Protein AF-A0A7J9EVP4-F1 (afdb_monomer)

Sequence (108 aa):
MAILLLVMFTLSSAFDMSVVSYNKSHPNRSMSSWRTFDEVMAMYEDWLFADLTNEEYRFTFLGVKKPNKKVSKRSDRYVQLLGEAALPDSVDWRTKGAVAPVKDQGSC

pLDDT: mean 77.05, std 12.42, range [50.91, 96.19]

Radius of gyration: 27.57 Å; Cα contacts (8 Å, |Δi|>4): 17; chains: 1; bounding box: 90×31×36 Å

Organism: NCBI:txid34281

Mean predicted aligned error: 15.95 Å

Foldseek 3Di:
DVVVVVVVVVVVVPPPPPPVNVCVVCVDPPVPDPDDPVVVVVVVVCVVCVPPDPVRCCQQPVPDDDPPDDPPPDDCPPVPPPDPDDDDPDDDCVVVVNDDDDDDPGRD

Structure (mmCIF, N/CA/C/O backbone):
data_AF-A0A7J9EVP4-F1
#
_entry.id   AF-A0A7J9EVP4-F1
#
loop_
_atom_site.group_PDB
_atom_site.id
_atom_site.type_symbol
_atom_site.label_atom_id
_atom_site.label_alt_id
_atom_site.label_comp_id
_atom_site.label_asym_id
_atom_site.label_entity_id
_atom_site.label_seq_id
_atom_site.pdbx_PDB_ins_code
_atom_s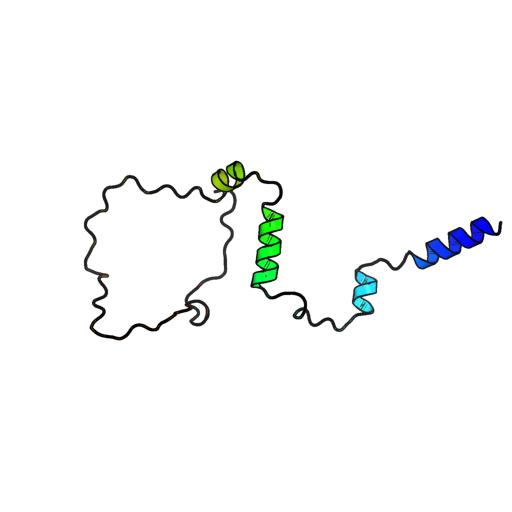ite.Cartn_x
_atom_site.Cartn_y
_atom_site.Cartn_z
_atom_site.occupancy
_atom_site.B_iso_or_equiv
_atom_site.auth_seq_id
_atom_site.auth_comp_id
_atom_site.auth_asym_id
_atom_site.auth_atom_id
_atom_site.pdbx_PDB_model_num
ATOM 1 N N . MET A 1 1 ? -60.407 -15.433 1.129 1.00 62.28 1 MET A N 1
ATOM 2 C CA . MET A 1 1 ? -59.840 -16.536 0.318 1.00 62.28 1 MET A CA 1
ATOM 3 C C . MET A 1 1 ? -59.027 -16.041 -0.878 1.00 62.28 1 MET A C 1
ATOM 5 O O . MET A 1 1 ? -57.872 -16.421 -0.968 1.00 62.28 1 MET A O 1
ATOM 9 N N . ALA A 1 2 ? -59.544 -15.151 -1.739 1.00 68.06 2 ALA A N 1
ATOM 10 C CA . ALA A 1 2 ? -58.784 -14.625 -2.890 1.00 68.06 2 ALA A CA 1
ATOM 11 C C . ALA A 1 2 ? -57.499 -13.855 -2.509 1.00 68.06 2 ALA A C 1
ATOM 13 O O . ALA A 1 2 ? -56.464 -14.043 -3.133 1.00 68.06 2 ALA A O 1
ATOM 14 N N . ILE A 1 3 ? -57.533 -13.057 -1.435 1.00 69.00 3 ILE A N 1
ATOM 15 C CA . ILE A 1 3 ? -56.353 -12.321 -0.936 1.00 69.00 3 ILE A CA 1
ATOM 16 C C . ILE A 1 3 ? -55.263 -13.283 -0.443 1.00 69.00 3 ILE A C 1
ATOM 18 O O . ILE A 1 3 ? -54.089 -13.079 -0.717 1.00 69.00 3 ILE A O 1
ATOM 22 N N . LEU A 1 4 ? -55.656 -14.371 0.226 1.00 65.00 4 LEU A N 1
ATOM 23 C CA . LEU A 1 4 ? -54.722 -15.392 0.698 1.00 65.00 4 LEU A CA 1
ATOM 24 C C . LEU A 1 4 ? -54.040 -16.096 -0.487 1.00 65.00 4 LEU A C 1
ATOM 26 O O . LEU A 1 4 ? -52.835 -16.298 -0.472 1.00 65.00 4 LEU A O 1
ATOM 30 N N . LEU A 1 5 ? -54.801 -16.404 -1.542 1.00 66.25 5 LEU A N 1
ATOM 31 C CA . LEU A 1 5 ? -54.268 -16.999 -2.771 1.00 66.25 5 LEU A CA 1
ATOM 32 C C . LEU A 1 5 ? -53.313 -16.051 -3.512 1.00 66.25 5 LEU A C 1
ATOM 34 O O . LEU A 1 5 ? -52.276 -16.497 -3.993 1.00 66.25 5 LEU A O 1
ATOM 38 N N . LEU A 1 6 ? -53.613 -14.748 -3.547 1.00 63.94 6 LEU A N 1
ATOM 39 C CA . LEU A 1 6 ? -52.720 -13.740 -4.128 1.00 63.94 6 LEU A CA 1
ATOM 40 C C . LEU A 1 6 ? -51.405 -13.608 -3.342 1.00 63.94 6 LEU A C 1
ATOM 42 O O . LEU A 1 6 ? -50.347 -13.519 -3.954 1.00 63.94 6 LEU A O 1
ATOM 46 N N . VAL A 1 7 ? -51.447 -13.668 -2.006 1.00 65.00 7 VAL A N 1
ATOM 47 C CA . VAL A 1 7 ? -50.245 -13.617 -1.147 1.00 65.00 7 VAL A CA 1
ATOM 48 C C . VAL A 1 7 ? -49.381 -14.876 -1.292 1.00 65.00 7 VAL A C 1
ATOM 50 O O . VAL A 1 7 ? -48.157 -14.788 -1.326 1.00 65.00 7 VAL A O 1
ATOM 53 N N . MET A 1 8 ? -49.993 -16.053 -1.435 1.00 65.19 8 MET A N 1
ATOM 54 C CA . MET A 1 8 ? -49.241 -17.292 -1.668 1.00 65.19 8 MET A CA 1
ATOM 55 C C . MET A 1 8 ? -48.583 -17.310 -3.055 1.00 65.19 8 MET A C 1
ATOM 57 O O . MET A 1 8 ? -47.478 -17.831 -3.204 1.00 65.19 8 MET A O 1
ATOM 61 N N . PHE A 1 9 ? -49.219 -16.698 -4.059 1.00 65.25 9 PHE A N 1
ATOM 62 C CA . PHE A 1 9 ? -48.660 -16.587 -5.406 1.00 65.25 9 PHE A CA 1
ATOM 63 C C . PHE A 1 9 ? -47.446 -15.643 -5.457 1.00 65.25 9 PHE A C 1
ATOM 65 O O . PHE A 1 9 ? -46.431 -15.986 -6.063 1.00 65.25 9 PHE A O 1
ATOM 72 N N . THR A 1 10 ? -47.497 -14.494 -4.768 1.00 63.03 10 THR A N 1
ATOM 73 C CA . THR A 1 10 ? -46.362 -13.553 -4.707 1.00 63.03 10 THR A CA 1
ATOM 74 C C . THR A 1 10 ? -45.185 -14.104 -3.902 1.00 63.03 10 THR A C 1
ATOM 76 O O . THR A 1 10 ? -44.037 -13.956 -4.326 1.00 63.03 10 THR A O 1
ATOM 79 N N . LEU A 1 11 ? -45.444 -14.810 -2.796 1.00 60.19 11 LEU A N 1
ATOM 80 C CA . LEU A 1 11 ? -44.401 -15.503 -2.035 1.00 60.19 11 LEU A CA 1
ATOM 81 C C . LEU A 1 11 ? -43.723 -16.587 -2.880 1.00 60.19 11 LEU A C 1
ATOM 83 O O . LEU A 1 11 ? -42.499 -16.667 -2.886 1.00 60.19 11 LEU A O 1
ATOM 87 N N . SER A 1 12 ? -44.486 -17.362 -3.659 1.00 60.91 12 SER A N 1
ATOM 88 C CA . SER A 1 12 ? -43.923 -18.419 -4.508 1.00 60.91 12 SER A CA 1
ATOM 89 C C . SER A 1 12 ? -42.980 -17.889 -5.597 1.00 60.91 12 SER A C 1
ATOM 91 O O . SER A 1 12 ? -42.035 -18.586 -5.957 1.00 60.91 12 SER A O 1
ATOM 93 N N . SER A 1 13 ? -43.197 -16.666 -6.097 1.00 59.66 13 SER A N 1
ATOM 94 C CA . SER A 1 13 ? -42.294 -16.013 -7.061 1.00 59.66 13 SER A CA 1
ATOM 95 C C . SER A 1 13 ? -41.031 -15.396 -6.442 1.00 59.66 13 SER A C 1
ATOM 97 O O . SER A 1 13 ? -40.089 -15.098 -7.169 1.00 59.66 13 SER A O 1
ATOM 99 N N . ALA A 1 14 ? -40.988 -15.211 -5.118 1.00 58.06 14 ALA A N 1
ATOM 100 C CA . ALA A 1 14 ? -39.878 -14.550 -4.423 1.00 58.06 14 ALA A CA 1
ATOM 101 C C . ALA A 1 14 ? -38.781 -15.516 -3.929 1.00 58.06 14 ALA A C 1
ATOM 103 O O . ALA A 1 14 ? -37.724 -15.071 -3.487 1.00 58.06 14 ALA A O 1
ATOM 104 N N . PHE A 1 15 ? -39.009 -16.834 -3.983 1.00 58.91 15 PHE A N 1
ATOM 105 C CA . PHE A 1 15 ? -38.108 -17.816 -3.367 1.00 58.91 15 PHE A CA 1
ATOM 106 C C . PHE A 1 15 ? -36.873 -18.194 -4.193 1.00 58.91 15 PHE A C 1
ATOM 108 O O . PHE A 1 15 ? -35.943 -18.759 -3.618 1.00 58.91 15 PHE A O 1
ATOM 115 N N . ASP A 1 16 ? -36.783 -17.839 -5.480 1.00 65.12 16 ASP A N 1
ATOM 116 C CA . ASP A 1 16 ? -35.549 -18.064 -6.251 1.00 65.12 16 ASP A CA 1
ATOM 117 C C . ASP A 1 16 ? -34.579 -16.872 -6.183 1.00 65.12 16 ASP A C 1
ATOM 119 O O . ASP A 1 16 ? -34.080 -16.365 -7.183 1.00 65.12 16 ASP A O 1
ATOM 123 N N . MET A 1 17 ? -34.328 -16.391 -4.965 1.00 64.38 17 MET A N 1
ATOM 124 C CA . MET A 1 17 ? -33.345 -15.336 -4.676 1.00 64.38 17 MET A CA 1
ATOM 125 C C . MET A 1 17 ? -31.987 -15.900 -4.244 1.00 64.38 17 MET A C 1
ATOM 127 O O . MET A 1 17 ? -31.109 -15.176 -3.773 1.00 64.38 17 MET A O 1
ATOM 131 N N . SER A 1 18 ? -31.793 -17.210 -4.400 1.00 74.00 18 SER A N 1
ATOM 132 C CA . SER A 1 18 ? -30.512 -17.840 -4.133 1.00 74.00 18 SER A CA 1
ATOM 133 C C . SER A 1 18 ? -29.496 -17.373 -5.166 1.00 74.00 18 SER A C 1
ATOM 135 O O . SER A 1 18 ? -29.618 -17.662 -6.358 1.00 74.00 18 SER A O 1
ATOM 137 N N . VAL A 1 19 ? -28.437 -16.721 -4.687 1.00 64.06 19 VAL A N 1
ATOM 138 C CA . VAL A 1 19 ? -27.269 -16.365 -5.501 1.00 64.06 19 VAL A CA 1
ATOM 139 C C . VAL A 1 19 ? -26.749 -17.591 -6.266 1.00 64.06 19 VAL A C 1
ATOM 141 O O . VAL A 1 19 ? -26.298 -17.455 -7.396 1.00 64.06 19 VAL A O 1
ATOM 144 N N . VAL A 1 20 ? -26.895 -18.805 -5.715 1.00 65.94 20 VAL A N 1
ATOM 145 C CA . VAL A 1 20 ? -26.501 -20.062 -6.373 1.00 65.94 20 VAL A CA 1
ATOM 146 C C . VAL A 1 20 ? -27.373 -20.386 -7.593 1.00 65.94 20 VAL A C 1
ATOM 148 O O . VAL A 1 20 ? -26.842 -20.843 -8.604 1.00 65.94 20 VAL A O 1
ATOM 151 N N . SER A 1 21 ? -28.689 -20.158 -7.527 1.00 72.25 21 SER A N 1
ATOM 152 C CA . SER A 1 21 ? -29.600 -20.388 -8.663 1.00 72.25 21 SER A CA 1
ATOM 153 C C . SER A 1 21 ? -29.408 -19.334 -9.753 1.00 72.25 21 SER A C 1
ATOM 155 O O . SER A 1 21 ? -29.228 -19.664 -10.926 1.00 72.25 21 SER A O 1
ATOM 157 N N . TYR A 1 22 ? -29.306 -18.067 -9.348 1.00 70.69 22 TYR A N 1
ATOM 158 C CA . TYR A 1 22 ? -29.001 -16.952 -10.241 1.00 70.69 22 TYR A CA 1
ATOM 159 C C . TYR A 1 22 ? -27.682 -17.160 -11.004 1.00 70.69 22 TYR A C 1
ATOM 161 O O . TYR A 1 22 ? -27.603 -16.914 -12.207 1.00 70.69 22 TYR A O 1
ATOM 169 N N . ASN A 1 23 ? -26.650 -17.678 -10.330 1.00 66.50 23 ASN A N 1
ATOM 170 C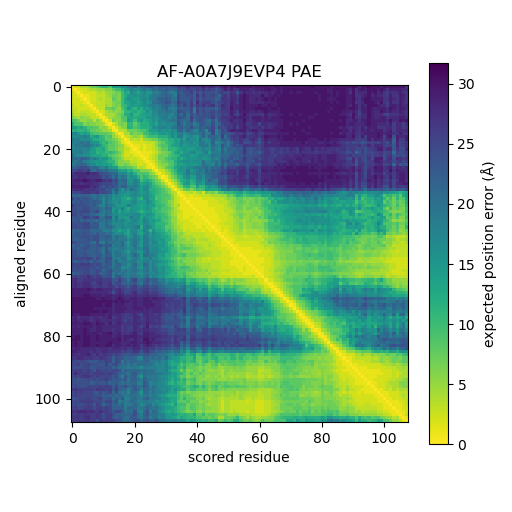 CA . ASN A 1 23 ? -25.351 -17.935 -10.951 1.00 66.50 23 ASN A CA 1
ATOM 171 C C . ASN A 1 23 ? -25.404 -19.092 -11.969 1.00 66.50 23 ASN A C 1
ATOM 173 O O . ASN A 1 23 ? -24.702 -19.064 -12.977 1.00 66.50 23 ASN A O 1
ATOM 177 N N . LYS A 1 24 ? -26.274 -20.093 -11.755 1.00 73.94 24 LYS A N 1
ATOM 178 C CA . LYS A 1 24 ? -26.505 -21.183 -12.721 1.00 73.94 24 LYS A CA 1
ATOM 179 C C . LYS A 1 24 ? -27.201 -20.704 -13.997 1.00 73.94 24 LYS A C 1
ATOM 181 O O . LYS A 1 24 ? -26.906 -21.228 -15.068 1.00 73.94 24 LYS A O 1
ATOM 186 N N . SER A 1 25 ? -28.113 -19.735 -13.896 1.00 71.81 25 SER A N 1
ATOM 187 C CA . SER A 1 25 ? -28.850 -19.185 -15.045 1.00 71.81 25 SER A CA 1
ATOM 188 C C . SER A 1 25 ? -28.078 -18.114 -15.823 1.00 71.81 25 SER A C 1
ATOM 190 O O . SER A 1 25 ? -28.457 -17.787 -16.945 1.00 71.81 25 SER A O 1
ATOM 192 N N . HIS A 1 26 ? -26.957 -17.626 -15.281 1.00 64.50 26 HIS A N 1
ATOM 193 C CA . HIS A 1 26 ? -26.083 -16.632 -15.913 1.00 64.50 26 HIS A CA 1
ATOM 194 C C . HIS A 1 26 ? -24.644 -17.165 -16.059 1.00 64.50 26 HIS A C 1
ATOM 196 O O . HIS A 1 26 ? -23.707 -16.591 -15.504 1.00 64.50 26 HIS A O 1
ATOM 202 N N . PRO A 1 27 ? -24.432 -18.249 -16.832 1.00 59.25 27 PRO A N 1
ATOM 203 C CA . PRO A 1 27 ? -23.175 -19.004 -16.851 1.00 59.25 27 PRO A CA 1
ATOM 204 C C . PRO A 1 27 ? -21.992 -18.261 -17.488 1.00 59.25 27 PRO A C 1
ATOM 206 O O . PRO A 1 27 ? -20.877 -18.772 -17.474 1.00 59.25 27 PRO A O 1
ATOM 209 N N . ASN A 1 28 ? -22.215 -17.079 -18.073 1.00 57.41 28 ASN A N 1
ATOM 210 C CA . ASN A 1 28 ? -21.210 -16.385 -18.873 1.00 57.41 28 ASN A CA 1
ATOM 211 C C . ASN A 1 28 ? -21.053 -14.905 -18.498 1.00 57.41 28 ASN A C 1
ATOM 213 O O . ASN A 1 28 ? -21.066 -14.017 -19.348 1.00 57.41 28 ASN A O 1
ATOM 217 N N . ARG A 1 29 ? -20.857 -14.628 -17.207 1.00 57.75 29 ARG A N 1
ATOM 218 C CA . ARG A 1 29 ? -20.031 -13.481 -16.822 1.00 57.75 29 ARG A CA 1
ATOM 219 C C . ARG A 1 29 ? -18.602 -13.993 -16.716 1.00 57.75 29 ARG A C 1
ATOM 221 O O . ARG A 1 29 ? -18.184 -14.464 -15.664 1.00 57.75 29 ARG A O 1
ATOM 228 N N . SER A 1 30 ? -17.842 -13.878 -17.806 1.00 54.12 30 SER A N 1
ATOM 229 C CA . SER A 1 30 ? -16.390 -13.750 -17.679 1.00 54.12 30 SER A CA 1
ATOM 230 C C . SER A 1 30 ? -16.135 -12.750 -16.554 1.00 54.12 30 SER A C 1
ATOM 232 O O . SER A 1 30 ? -16.628 -11.618 -16.602 1.00 54.12 30 SER A O 1
ATOM 234 N N . MET A 1 31 ? -15.454 -13.196 -15.505 1.00 50.91 31 MET A N 1
ATOM 235 C CA . MET A 1 31 ? -15.216 -12.467 -14.261 1.00 50.91 31 MET A CA 1
ATOM 236 C C . MET A 1 31 ? -14.209 -11.317 -14.457 1.00 50.91 31 MET A C 1
ATOM 238 O O . MET A 1 31 ? -13.282 -11.149 -13.678 1.00 50.91 31 MET A O 1
ATOM 242 N N . SER A 1 32 ? -14.355 -10.543 -15.535 1.00 53.56 32 SER A N 1
ATOM 243 C CA . SER A 1 32 ? -13.382 -9.538 -15.967 1.00 53.56 32 SER A CA 1
ATOM 244 C C . SER A 1 32 ? -13.980 -8.240 -16.513 1.00 53.56 32 SER A C 1
ATOM 246 O O . SER A 1 32 ? -13.222 -7.332 -16.824 1.00 53.56 32 SER A O 1
ATOM 248 N N . SER A 1 33 ? -15.307 -8.092 -16.622 1.00 58.25 33 SER A N 1
ATOM 249 C CA . SER A 1 33 ? -15.877 -6.822 -17.114 1.00 58.25 33 SER A CA 1
ATOM 250 C C . SER A 1 33 ? -16.172 -5.796 -16.019 1.00 58.25 33 SER A C 1
ATOM 252 O O . SER A 1 33 ? -16.454 -4.650 -16.356 1.00 58.25 33 SER A O 1
ATOM 254 N N . TRP A 1 34 ? -16.201 -6.181 -14.739 1.00 57.19 34 TRP A N 1
ATOM 255 C CA . TRP A 1 34 ? -16.876 -5.338 -13.748 1.00 57.19 34 TRP A CA 1
ATOM 256 C C . TRP A 1 34 ? -16.022 -4.335 -13.013 1.00 57.19 34 TRP A C 1
ATOM 258 O O . TRP A 1 34 ? -16.649 -3.398 -12.551 1.00 57.19 34 TRP A O 1
ATOM 268 N N . ARG A 1 35 ? -14.692 -4.473 -12.971 1.00 73.06 35 ARG A N 1
ATOM 269 C CA . ARG A 1 35 ? -13.691 -3.465 -12.566 1.00 73.06 35 ARG A CA 1
ATOM 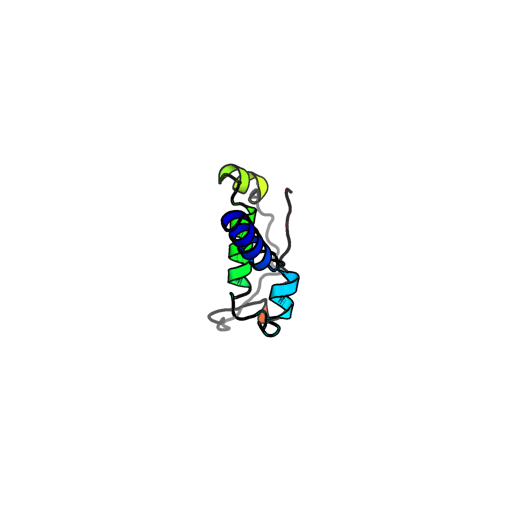270 C C . ARG A 1 35 ? -12.286 -4.039 -12.790 1.00 73.06 35 ARG A C 1
ATOM 272 O O . ARG A 1 35 ? -12.137 -5.263 -12.843 1.00 73.06 35 ARG A O 1
ATOM 279 N N . THR A 1 36 ? -11.266 -3.196 -12.939 1.00 83.62 36 THR A N 1
ATOM 280 C CA . THR A 1 36 ? -9.860 -3.656 -12.968 1.00 83.62 36 THR A CA 1
ATOM 281 C C . THR A 1 36 ? -9.426 -4.187 -11.594 1.00 83.62 36 THR A C 1
ATOM 283 O O . THR A 1 36 ? -10.084 -3.922 -10.590 1.00 83.62 36 THR A O 1
ATOM 286 N N . PHE A 1 37 ? -8.319 -4.939 -11.515 1.00 76.50 37 PHE A N 1
ATOM 287 C CA . PHE A 1 37 ? -7.798 -5.410 -10.220 1.00 76.50 37 PHE A CA 1
ATOM 288 C C . PHE A 1 37 ? -7.533 -4.240 -9.261 1.00 76.50 37 PHE A C 1
ATOM 290 O O . PHE A 1 37 ? -7.922 -4.306 -8.099 1.00 76.50 37 PHE A O 1
ATOM 297 N N . ASP A 1 38 ? -6.966 -3.148 -9.774 1.00 80.81 38 ASP A N 1
ATOM 298 C CA . ASP A 1 38 ? -6.687 -1.940 -8.993 1.00 80.81 38 ASP A CA 1
ATOM 299 C C . ASP A 1 38 ? -7.977 -1.302 -8.459 1.00 80.81 38 ASP A C 1
ATOM 301 O O . ASP A 1 38 ? -8.053 -0.914 -7.297 1.00 80.81 38 ASP A O 1
ATOM 305 N N . GLU A 1 39 ? -9.030 -1.255 -9.275 1.00 84.06 39 GLU A N 1
ATOM 306 C CA . GLU A 1 39 ? -10.334 -0.739 -8.857 1.00 84.06 39 GLU A CA 1
ATOM 307 C C . GLU A 1 39 ? -11.030 -1.629 -7.814 1.00 84.06 39 GLU A C 1
ATOM 309 O O . GLU A 1 39 ? -11.702 -1.113 -6.921 1.00 84.06 39 GLU A O 1
ATOM 314 N N . VAL A 1 40 ? -10.892 -2.955 -7.914 1.00 83.81 40 VAL A N 1
ATOM 315 C CA . VAL A 1 40 ? -11.435 -3.895 -6.917 1.00 83.81 40 VAL A CA 1
ATOM 316 C C . VAL A 1 40 ? -10.672 -3.781 -5.600 1.00 83.81 40 V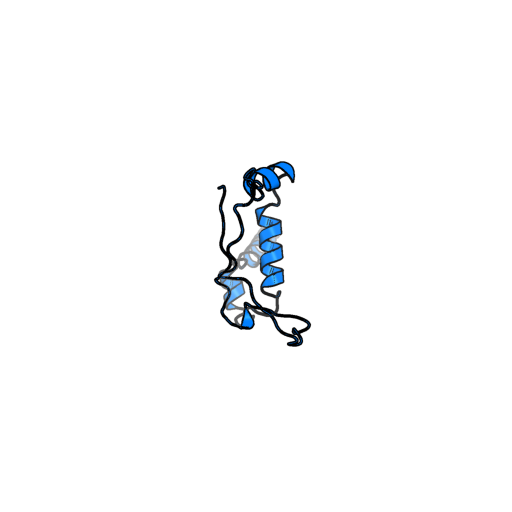AL A C 1
ATOM 318 O O . VAL A 1 40 ? -11.290 -3.768 -4.537 1.00 83.81 40 VAL A O 1
ATOM 321 N N . MET A 1 41 ? -9.348 -3.645 -5.662 1.00 82.69 41 MET A N 1
ATOM 322 C CA . MET A 1 41 ? -8.522 -3.442 -4.474 1.00 82.69 41 MET A CA 1
ATOM 323 C C . MET A 1 41 ? -8.822 -2.105 -3.799 1.00 82.69 41 MET A C 1
ATOM 325 O O . MET A 1 41 ? -8.975 -2.078 -2.584 1.00 82.69 41 MET A O 1
ATOM 329 N N . ALA A 1 42 ? -9.021 -1.031 -4.568 1.00 86.06 42 ALA A N 1
ATOM 330 C CA . ALA A 1 42 ? -9.421 0.263 -4.018 1.00 86.06 42 ALA A CA 1
ATOM 331 C C . ALA A 1 42 ? -10.767 0.187 -3.277 1.00 86.06 42 ALA A C 1
ATOM 333 O O . ALA A 1 42 ? -10.914 0.760 -2.203 1.00 86.06 42 ALA A O 1
ATOM 334 N N . MET A 1 43 ? -11.743 -0.557 -3.814 1.00 86.19 43 MET A N 1
ATOM 335 C CA . MET A 1 43 ? -13.012 -0.791 -3.115 1.00 86.19 43 MET A CA 1
ATOM 336 C C . MET A 1 43 ? -12.834 -1.589 -1.822 1.00 86.19 43 MET A C 1
ATOM 338 O O . MET A 1 43 ? -13.501 -1.306 -0.831 1.00 86.19 43 MET A O 1
ATOM 342 N N . TYR A 1 44 ? -11.981 -2.613 -1.845 1.00 83.38 44 TYR A N 1
ATOM 343 C CA . TYR A 1 44 ? -11.709 -3.432 -0.670 1.00 83.38 44 TYR A CA 1
ATOM 344 C C . TYR A 1 44 ? -11.022 -2.621 0.432 1.00 83.38 44 TYR A C 1
ATOM 346 O O . TYR A 1 44 ? -11.423 -2.725 1.584 1.00 83.38 44 TYR A O 1
ATOM 354 N N . GLU A 1 45 ? -10.034 -1.794 0.086 1.00 82.12 45 GLU A N 1
ATOM 355 C CA . GLU A 1 45 ? -9.327 -0.937 1.044 1.00 82.12 45 GLU A CA 1
ATOM 356 C C . GLU A 1 45 ? -10.246 0.132 1.648 1.00 82.12 45 GLU A C 1
ATOM 358 O O . GLU A 1 45 ? -10.213 0.338 2.859 1.00 82.12 45 GLU A O 1
ATOM 363 N N . ASP A 1 46 ? -11.109 0.756 0.839 1.00 85.62 46 ASP A N 1
ATOM 364 C CA . ASP A 1 46 ? -12.111 1.710 1.332 1.00 85.62 46 ASP A CA 1
ATOM 365 C C . ASP A 1 46 ? -13.075 1.038 2.320 1.00 85.62 46 ASP A C 1
ATOM 367 O O . ASP A 1 46 ? -13.342 1.564 3.396 1.00 85.62 46 ASP A O 1
ATOM 371 N N . TRP A 1 47 ? -13.530 -0.181 2.007 1.00 88.81 47 TRP A N 1
ATOM 372 C CA . TRP A 1 47 ? -14.369 -0.969 2.909 1.00 88.81 47 TRP A CA 1
ATOM 373 C C . TRP A 1 47 ? -13.637 -1.403 4.189 1.00 88.81 47 TRP A C 1
ATOM 375 O O . TRP A 1 47 ? -14.225 -1.350 5.267 1.00 88.81 47 TRP A O 1
ATOM 385 N N . LEU A 1 48 ? -12.371 -1.816 4.085 1.00 86.00 48 LEU A N 1
ATOM 386 C CA . LEU A 1 48 ? -11.588 -2.370 5.194 1.00 86.00 48 LEU A CA 1
ATOM 387 C C . LEU A 1 48 ? -11.330 -1.352 6.312 1.00 86.00 48 LEU A C 1
ATOM 389 O O . LEU A 1 48 ? -11.192 -1.747 7.466 1.00 86.00 48 LEU A O 1
ATOM 393 N N . PHE A 1 49 ? -11.253 -0.063 5.975 1.00 89.25 49 PHE A N 1
ATOM 394 C CA . PHE A 1 49 ? -10.974 1.015 6.928 1.00 89.25 49 PHE A CA 1
ATOM 395 C C . PHE A 1 49 ? -12.170 1.952 7.150 1.00 89.25 49 PHE A C 1
ATOM 397 O O . PHE A 1 49 ? -12.016 2.986 7.797 1.00 89.25 49 PHE A O 1
ATOM 404 N N . ALA A 1 50 ? -13.351 1.615 6.618 1.00 90.44 50 ALA A N 1
ATOM 405 C CA . ALA A 1 50 ? -14.535 2.478 6.644 1.00 90.44 50 ALA A CA 1
ATOM 406 C C . ALA A 1 50 ? -15.052 2.784 8.060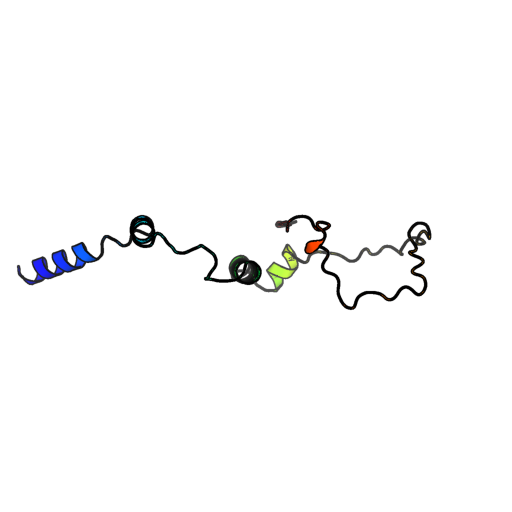 1.00 90.44 50 ALA A C 1
ATOM 408 O O . ALA A 1 50 ? -15.695 3.812 8.275 1.00 90.44 50 ALA A O 1
ATOM 409 N N . ASP A 1 51 ? -14.813 1.885 9.014 1.00 92.75 51 ASP A N 1
ATOM 410 C CA . ASP A 1 51 ? -15.204 2.031 10.416 1.00 92.75 51 ASP A CA 1
ATOM 411 C C . ASP A 1 51 ? -14.137 2.720 11.276 1.00 92.75 51 ASP A C 1
ATOM 413 O O . ASP A 1 51 ? -14.421 3.083 12.418 1.00 92.75 51 ASP A O 1
ATOM 417 N N . LEU A 1 52 ? -12.938 2.945 10.732 1.00 91.88 52 LEU A N 1
ATOM 418 C CA . LEU A 1 52 ? -11.847 3.598 11.438 1.00 91.88 52 LEU A CA 1
ATOM 419 C C . LEU A 1 52 ? -11.891 5.109 11.240 1.00 91.88 52 LEU A C 1
ATOM 421 O O . LEU A 1 52 ? -11.975 5.641 10.130 1.00 91.88 52 LEU A O 1
ATOM 425 N N . THR A 1 53 ? -11.709 5.833 12.336 1.00 93.88 53 THR A N 1
ATOM 426 C CA . THR A 1 53 ? -11.330 7.239 12.259 1.00 93.88 53 THR A CA 1
ATOM 427 C C . THR A 1 53 ? -9.937 7.376 11.640 1.00 93.88 53 THR A C 1
ATOM 429 O O . THR A 1 53 ? -9.088 6.480 11.704 1.00 93.88 53 THR A O 1
ATOM 432 N N . ASN A 1 54 ? -9.648 8.549 11.071 1.00 90.88 54 ASN A N 1
ATOM 433 C CA . ASN A 1 54 ? -8.321 8.816 10.517 1.00 90.88 54 ASN A CA 1
ATOM 434 C C . ASN A 1 54 ? -7.207 8.656 11.571 1.00 90.88 54 ASN A C 1
ATOM 436 O O . ASN A 1 54 ? -6.099 8.241 11.237 1.00 90.88 54 ASN A O 1
ATOM 440 N N . GLU A 1 55 ? -7.497 8.956 12.839 1.00 91.88 55 GLU A N 1
ATOM 441 C CA . GLU A 1 55 ? -6.553 8.798 13.946 1.00 91.88 55 GLU A CA 1
ATOM 442 C C . GLU A 1 55 ? -6.239 7.322 14.227 1.00 91.88 55 GLU A C 1
ATOM 444 O O . GLU A 1 55 ? -5.063 6.960 14.300 1.00 91.88 55 GLU A O 1
ATOM 449 N N . GLU A 1 56 ? -7.259 6.461 14.295 1.00 91.00 56 GLU A N 1
ATOM 450 C CA . GLU A 1 56 ? -7.105 5.011 14.491 1.00 91.00 56 GLU A CA 1
ATOM 451 C C . GLU A 1 56 ? -6.342 4.361 13.335 1.00 91.00 56 GLU A C 1
ATOM 453 O O . GLU A 1 56 ? -5.412 3.578 13.560 1.00 91.00 56 GLU A O 1
ATOM 458 N N . TYR A 1 57 ? -6.670 4.743 12.096 1.00 90.69 57 TYR A N 1
ATOM 459 C CA . TYR A 1 57 ? -5.970 4.263 10.907 1.00 90.69 57 TYR A CA 1
ATOM 460 C C . TYR A 1 57 ? -4.481 4.632 10.943 1.00 90.69 57 TYR A C 1
ATOM 462 O O . TYR A 1 57 ? -3.603 3.786 10.763 1.00 90.69 57 TYR A O 1
ATOM 470 N N . ARG A 1 58 ? -4.169 5.902 11.231 1.00 89.81 58 ARG A N 1
ATOM 471 C CA . ARG A 1 58 ? -2.783 6.386 11.310 1.00 89.81 58 ARG A CA 1
ATOM 472 C C . ARG A 1 58 ? -1.997 5.705 12.422 1.00 89.81 58 ARG A C 1
ATOM 474 O O . ARG A 1 58 ? -0.819 5.411 12.228 1.00 89.81 58 ARG A O 1
ATOM 481 N N . PHE A 1 59 ? -2.631 5.484 13.570 1.00 87.69 59 PHE A N 1
ATOM 482 C CA . PHE A 1 59 ? -2.002 4.830 14.708 1.00 87.69 59 PHE A CA 1
ATOM 483 C C . PHE A 1 59 ? -1.662 3.366 14.408 1.00 87.69 59 PHE A C 1
ATOM 485 O O . PHE A 1 59 ? -0.561 2.927 14.729 1.00 87.69 59 PHE A O 1
ATOM 492 N N . THR A 1 60 ? -2.575 2.645 13.753 1.00 87.88 60 THR A N 1
ATOM 493 C CA . THR A 1 60 ? -2.474 1.191 13.550 1.00 87.88 60 THR A CA 1
ATOM 494 C C . THR A 1 60 ? -1.666 0.816 12.307 1.00 87.88 60 THR A C 1
ATOM 496 O O . THR A 1 60 ? -0.889 -0.130 12.347 1.00 87.88 60 THR A O 1
ATOM 499 N N . PHE A 1 61 ? -1.805 1.560 11.204 1.00 89.00 61 PHE A N 1
ATOM 500 C CA . PHE A 1 61 ? -1.234 1.166 9.907 1.00 89.00 61 PHE A CA 1
ATOM 501 C C . PHE A 1 61 ? -0.053 2.034 9.447 1.00 89.00 61 PHE A C 1
ATOM 503 O O . PHE A 1 61 ? 0.755 1.589 8.633 1.00 89.00 61 PHE A O 1
ATOM 510 N N . LEU A 1 62 ? 0.119 3.252 9.980 1.00 89.62 62 LEU A N 1
ATOM 511 C CA . LEU A 1 62 ? 1.150 4.207 9.527 1.00 89.62 62 LEU A CA 1
ATOM 512 C C . LEU A 1 62 ? 2.279 4.438 10.551 1.00 89.62 62 LEU A C 1
ATOM 514 O O . LEU A 1 62 ? 2.959 5.466 10.523 1.00 89.62 62 LEU A O 1
ATOM 518 N N . GLY A 1 63 ? 2.523 3.466 11.434 1.00 81.44 63 GLY A N 1
ATOM 519 C CA . GLY A 1 63 ? 3.423 3.557 12.593 1.00 81.44 63 GLY A CA 1
ATOM 520 C C . GLY A 1 63 ? 4.935 3.659 12.321 1.00 81.44 63 GLY A C 1
ATOM 521 O O . GLY A 1 63 ? 5.731 3.545 13.258 1.00 81.44 63 GLY A O 1
ATOM 522 N N . VAL A 1 64 ? 5.382 3.884 11.078 1.00 83.12 64 VAL A N 1
ATOM 523 C CA . VAL A 1 64 ? 6.816 3.961 10.740 1.00 83.12 64 VAL A CA 1
ATOM 524 C C . VAL A 1 64 ? 7.468 5.173 11.415 1.00 83.12 64 VAL A C 1
ATOM 526 O O . VAL A 1 64 ? 7.286 6.324 11.017 1.00 83.12 64 VAL A O 1
ATOM 529 N N . LYS A 1 65 ? 8.300 4.918 12.428 1.00 80.00 65 LYS A N 1
ATOM 530 C CA . LYS A 1 65 ? 9.084 5.955 13.110 1.00 80.00 65 LYS A CA 1
ATOM 531 C C . LYS A 1 65 ? 10.393 6.199 12.367 1.00 80.00 65 LYS A C 1
ATOM 533 O O . LYS A 1 65 ? 11.156 5.267 12.113 1.00 80.00 65 LYS A O 1
ATOM 538 N N . LYS A 1 66 ? 10.699 7.467 12.070 1.00 77.06 66 LYS A N 1
ATOM 539 C CA . LYS A 1 66 ? 12.026 7.837 11.559 1.00 77.06 66 LYS A CA 1
ATOM 540 C C . LYS A 1 66 ? 13.078 7.426 12.597 1.00 77.06 66 LYS A C 1
ATOM 542 O O . LYS A 1 66 ? 12.938 7.791 13.767 1.00 77.06 66 LYS A O 1
ATOM 547 N N . PRO A 1 67 ? 14.125 6.680 12.212 1.00 73.50 67 PRO A N 1
ATOM 548 C CA . PRO A 1 67 ? 15.165 6.313 13.156 1.00 73.50 67 PRO A CA 1
ATOM 549 C C . PRO A 1 67 ? 15.866 7.585 13.637 1.00 73.50 67 PRO A C 1
ATOM 551 O O . PRO A 1 67 ? 16.415 8.337 12.838 1.00 73.50 67 PRO A O 1
ATOM 554 N N . ASN A 1 68 ? 15.906 7.805 14.952 1.00 70.69 68 ASN A N 1
ATOM 555 C CA . ASN A 1 68 ? 16.608 8.940 15.565 1.00 70.69 68 ASN A CA 1
ATOM 556 C C . ASN A 1 68 ? 18.138 8.717 15.622 1.00 70.69 68 ASN A C 1
ATOM 558 O O . ASN A 1 68 ? 18.831 9.177 16.527 1.00 70.69 68 ASN A O 1
ATOM 562 N N . LYS A 1 69 ? 18.670 7.915 14.691 1.00 70.94 69 LYS A N 1
ATOM 563 C CA . LYS A 1 69 ? 20.089 7.571 14.610 1.00 70.94 69 LYS A CA 1
ATOM 564 C C . LYS A 1 69 ? 20.756 8.516 13.621 1.00 70.94 69 LYS A C 1
ATOM 566 O O . LYS A 1 69 ? 20.285 8.669 12.497 1.00 70.94 69 LYS A O 1
ATOM 571 N N . LYS A 1 70 ? 21.894 9.097 14.018 1.00 69.56 70 LYS A N 1
ATOM 572 C CA . LYS A 1 70 ? 22.825 9.717 13.067 1.00 69.56 70 LYS A CA 1
ATOM 573 C C . LYS A 1 70 ? 23.145 8.660 12.010 1.00 69.56 70 LYS A C 1
ATOM 575 O O . LYS A 1 70 ? 23.601 7.573 12.363 1.00 69.56 70 LYS A O 1
ATOM 580 N N . VAL A 1 71 ? 22.837 8.952 10.748 1.00 67.81 71 VAL A N 1
ATOM 581 C CA . VAL A 1 71 ? 23.106 8.050 9.623 1.00 67.81 71 VAL A CA 1
ATOM 582 C C . VAL A 1 71 ? 24.585 7.660 9.696 1.00 67.81 71 VAL A C 1
ATOM 584 O O . VAL A 1 71 ? 25.453 8.534 9.699 1.00 67.81 71 VAL A O 1
ATOM 587 N N . SER A 1 72 ? 24.886 6.367 9.847 1.00 70.81 72 SER A N 1
ATOM 588 C CA . SER A 1 72 ? 26.272 5.889 9.826 1.00 70.81 72 SER A CA 1
ATOM 589 C C . SER A 1 72 ? 26.917 6.283 8.499 1.00 70.81 72 SER A C 1
ATOM 591 O O . SER A 1 72 ? 26.211 6.318 7.489 1.00 70.81 72 SER A O 1
ATOM 593 N N . LYS A 1 73 ? 28.237 6.534 8.472 1.00 73.50 73 LYS A N 1
ATOM 594 C CA . LYS A 1 73 ? 28.974 6.791 7.219 1.00 73.50 73 LYS A CA 1
ATOM 595 C C . LYS A 1 73 ? 28.535 5.780 6.153 1.00 73.50 73 LYS A C 1
ATOM 597 O O . LYS A 1 73 ? 28.699 4.574 6.337 1.00 73.50 73 LYS A O 1
ATOM 602 N N . ARG A 1 74 ? 27.906 6.286 5.088 1.00 71.56 74 ARG A N 1
ATOM 603 C CA . ARG A 1 74 ? 27.417 5.483 3.966 1.00 71.56 74 ARG A CA 1
ATOM 604 C C . ARG A 1 74 ? 28.622 4.784 3.338 1.00 71.56 74 ARG A C 1
ATOM 606 O O . ARG A 1 74 ? 29.649 5.417 3.125 1.00 71.56 74 ARG A O 1
ATOM 613 N N . SER A 1 75 ? 28.517 3.479 3.107 1.00 76.56 75 SER A N 1
ATOM 614 C CA . SER A 1 75 ? 29.552 2.74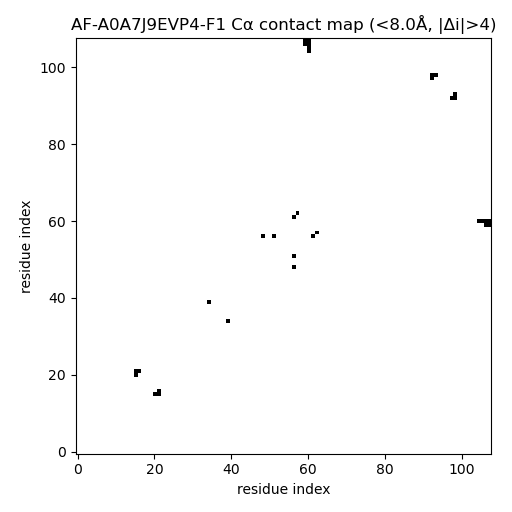7 2.380 1.00 76.56 75 SER A CA 1
ATOM 615 C C . SER A 1 75 ? 29.429 3.051 0.893 1.00 76.56 75 SER A C 1
ATOM 617 O O . SER A 1 75 ? 28.344 2.899 0.328 1.00 76.56 75 SER A O 1
ATOM 619 N N . ASP A 1 76 ? 30.548 3.386 0.253 1.00 76.19 76 ASP A N 1
ATOM 620 C CA . ASP A 1 76 ? 30.592 3.597 -1.197 1.00 76.19 76 ASP A CA 1
ATOM 621 C C . ASP A 1 76 ? 30.465 2.291 -2.001 1.00 76.19 76 ASP A C 1
ATOM 623 O O . ASP A 1 76 ? 30.341 2.315 -3.220 1.00 76.19 76 ASP A O 1
ATOM 627 N N . ARG A 1 77 ? 30.408 1.132 -1.326 1.00 75.31 77 ARG A N 1
ATOM 628 C CA . ARG A 1 77 ? 30.299 -0.200 -1.947 1.00 75.31 77 ARG A CA 1
ATOM 629 C C . ARG A 1 77 ? 29.100 -0.345 -2.894 1.00 75.31 77 ARG A C 1
ATOM 631 O O . ARG A 1 77 ? 29.181 -1.113 -3.843 1.00 75.31 77 A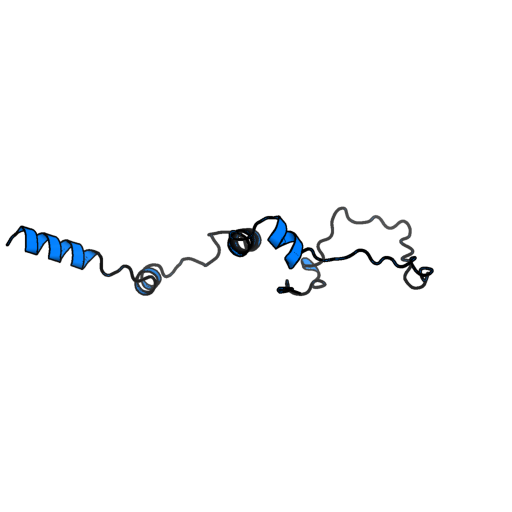RG A O 1
ATOM 638 N N . TYR A 1 78 ? 28.002 0.361 -2.624 1.00 71.44 78 TYR A N 1
ATOM 639 C CA . TYR A 1 78 ? 26.780 0.331 -3.441 1.00 71.44 78 TYR A CA 1
ATOM 640 C C . TYR A 1 78 ? 26.496 1.676 -4.122 1.00 71.44 78 TYR A C 1
ATOM 642 O O . TYR A 1 78 ? 25.355 1.949 -4.497 1.00 71.44 78 TYR A O 1
ATOM 650 N N . VAL A 1 79 ? 27.500 2.549 -4.244 1.00 71.56 79 VAL A N 1
ATOM 651 C CA . VAL A 1 79 ? 27.359 3.767 -5.043 1.00 71.56 79 VAL A CA 1
ATOM 652 C C . VAL A 1 79 ? 27.258 3.344 -6.501 1.00 71.56 79 VAL A C 1
ATOM 654 O O . VAL A 1 79 ? 28.200 2.822 -7.090 1.00 71.56 79 VAL A O 1
ATOM 657 N N . GLN A 1 80 ? 26.073 3.531 -7.071 1.00 67.00 80 GLN A N 1
ATOM 658 C CA . GLN A 1 80 ? 25.858 3.324 -8.491 1.00 67.00 80 GLN A CA 1
ATOM 659 C C . GLN A 1 80 ? 26.497 4.497 -9.232 1.00 67.00 80 GLN A C 1
ATOM 661 O O . GLN A 1 80 ? 25.972 5.609 -9.222 1.00 67.00 80 GLN A O 1
ATOM 666 N N . LEU A 1 81 ? 27.645 4.245 -9.861 1.00 65.19 81 LEU A N 1
ATOM 667 C CA . LEU A 1 81 ? 28.222 5.124 -10.872 1.00 65.19 81 LEU A CA 1
ATOM 668 C C . LEU A 1 81 ? 27.382 4.973 -12.145 1.00 65.19 81 LEU A C 1
ATOM 670 O O . LEU A 1 81 ? 27.773 4.292 -13.090 1.00 65.19 81 LEU A O 1
ATOM 674 N N . LEU A 1 82 ? 26.176 5.545 -12.135 1.00 64.31 82 LEU A N 1
ATOM 675 C CA . LEU A 1 82 ? 25.459 5.818 -13.373 1.00 64.31 82 LEU A CA 1
ATOM 676 C C . LEU A 1 82 ? 26.349 6.788 -14.152 1.00 64.31 82 LEU A C 1
ATOM 678 O O . LEU A 1 82 ? 26.508 7.935 -13.745 1.00 64.31 82 LEU A O 1
ATOM 682 N N . GLY A 1 83 ? 26.987 6.318 -15.222 1.00 66.44 83 GLY A N 1
ATOM 683 C CA . GLY A 1 83 ? 27.598 7.215 -16.201 1.00 66.44 83 GLY A CA 1
ATOM 684 C C . GLY A 1 83 ? 26.534 8.073 -16.903 1.00 66.44 83 GLY A C 1
ATOM 685 O O . GLY A 1 83 ? 25.419 8.244 -16.419 1.00 66.44 83 GLY A O 1
ATOM 686 N N . GLU A 1 84 ? 26.830 8.548 -18.109 1.00 66.25 84 GLU A N 1
ATOM 687 C CA . GLU A 1 84 ? 25.935 9.388 -18.934 1.00 66.25 84 GLU A CA 1
ATOM 688 C C . GLU A 1 84 ? 24.758 8.623 -19.576 1.00 66.25 84 GLU A C 1
ATOM 690 O O . GLU A 1 84 ? 24.152 9.083 -20.543 1.00 66.25 84 GLU A O 1
ATOM 695 N N . ALA A 1 85 ? 24.427 7.428 -19.081 1.00 71.56 85 ALA A N 1
ATOM 696 C CA . ALA A 1 85 ? 23.362 6.622 -19.658 1.00 71.56 85 ALA A CA 1
ATOM 697 C C . ALA A 1 85 ? 22.005 7.303 -19.435 1.00 71.56 85 ALA A C 1
ATOM 699 O O . ALA A 1 85 ? 21.581 7.506 -18.295 1.00 71.56 85 ALA A O 1
ATOM 700 N N . ALA A 1 86 ? 21.320 7.627 -20.535 1.00 79.69 86 ALA A N 1
ATOM 701 C CA . ALA A 1 86 ? 19.970 8.168 -20.495 1.00 79.69 86 ALA A CA 1
ATOM 702 C C . ALA A 1 86 ? 19.044 7.190 -19.757 1.00 79.69 86 ALA A C 1
ATOM 704 O O . ALA A 1 86 ? 18.900 6.026 -20.142 1.00 79.69 86 ALA A O 1
ATOM 705 N N . LEU A 1 87 ? 18.447 7.666 -18.665 1.00 85.81 87 LEU A N 1
ATOM 706 C CA . LEU A 1 87 ? 17.449 6.917 -17.918 1.00 85.81 87 LEU A CA 1
ATOM 707 C C . LEU A 1 87 ? 16.119 6.931 -18.680 1.00 85.81 87 LEU A C 1
ATOM 709 O O . LEU A 1 87 ? 15.806 7.924 -19.334 1.00 85.81 87 LEU A O 1
ATOM 713 N N . PRO A 1 88 ? 15.332 5.849 -18.605 1.00 89.19 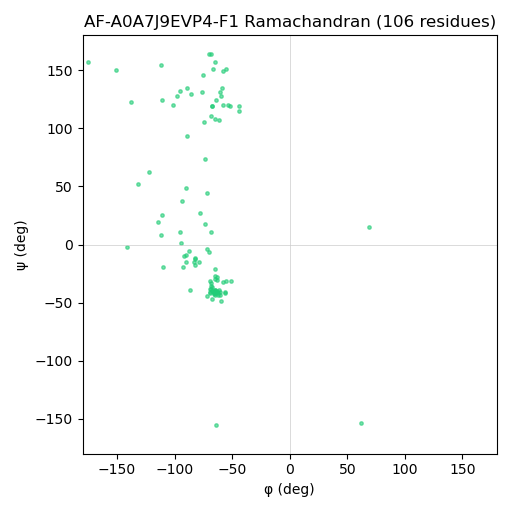88 PRO A N 1
ATOM 714 C CA . PRO A 1 88 ? 13.993 5.835 -19.177 1.00 89.19 88 PRO A CA 1
ATOM 715 C C . PRO A 1 88 ? 13.064 6.804 -18.432 1.00 89.19 88 PRO A C 1
ATOM 717 O O . PRO A 1 88 ? 13.190 6.978 -17.219 1.00 89.19 88 PRO A O 1
ATOM 720 N N . ASP A 1 89 ? 12.071 7.344 -19.140 1.00 91.69 89 ASP A N 1
ATOM 721 C CA . ASP A 1 89 ? 11.085 8.276 -18.571 1.00 91.69 89 ASP A CA 1
ATOM 722 C C . ASP A 1 89 ? 10.196 7.633 -17.489 1.00 91.69 89 ASP A C 1
ATOM 724 O O . ASP A 1 89 ? 9.706 8.311 -16.588 1.00 91.69 89 ASP A O 1
ATOM 728 N N . SER A 1 90 ? 9.979 6.313 -17.549 1.00 93.25 90 SER A N 1
ATOM 729 C CA . SER A 1 90 ? 9.254 5.559 -16.520 1.00 93.25 90 SER A CA 1
ATOM 730 C C . SER A 1 90 ? 9.724 4.105 -16.436 1.00 93.25 90 SER A C 1
ATOM 732 O O . SER A 1 90 ? 10.168 3.513 -17.423 1.00 93.25 90 SER A O 1
ATOM 734 N N . VAL A 1 91 ? 9.640 3.513 -15.241 1.00 93.06 91 VAL A N 1
ATOM 735 C CA . VAL A 1 91 ? 9.968 2.100 -15.002 1.00 93.06 91 VAL A CA 1
ATOM 736 C C . VAL A 1 91 ? 8.928 1.484 -14.077 1.00 93.06 91 VAL A C 1
ATOM 738 O O . VAL A 1 91 ? 8.784 1.917 -12.937 1.00 93.06 91 VAL A O 1
ATOM 741 N N . ASP A 1 92 ? 8.269 0.421 -14.536 1.00 94.19 92 ASP A N 1
ATOM 742 C CA . ASP A 1 92 ? 7.502 -0.479 -13.675 1.00 94.19 92 ASP A CA 1
ATOM 743 C C . ASP A 1 92 ? 8.322 -1.750 -13.412 1.00 94.19 92 ASP A C 1
ATOM 745 O O . ASP A 1 92 ? 8.708 -2.461 -14.339 1.00 94.19 92 ASP A O 1
ATOM 749 N N . TRP A 1 93 ? 8.619 -2.036 -12.146 1.00 94.75 93 TRP A N 1
ATOM 750 C CA . TRP A 1 93 ? 9.372 -3.229 -11.747 1.00 94.75 93 TRP A CA 1
ATOM 751 C C . TRP A 1 93 ? 8.505 -4.488 -11.654 1.00 94.75 93 TRP A C 1
ATOM 753 O O . TRP A 1 93 ? 9.041 -5.599 -11.692 1.00 94.75 93 TRP A O 1
ATOM 763 N N . ARG A 1 94 ? 7.176 -4.338 -11.578 1.00 94.69 94 ARG A N 1
ATOM 764 C CA . ARG A 1 94 ? 6.225 -5.458 -11.547 1.00 94.69 94 ARG A CA 1
ATOM 765 C C . ARG A 1 94 ? 6.253 -6.221 -12.867 1.00 94.69 94 ARG A C 1
ATOM 767 O O . ARG A 1 94 ? 6.309 -7.445 -12.863 1.00 94.69 94 ARG A O 1
ATOM 774 N N . THR A 1 95 ? 6.336 -5.501 -13.990 1.00 94.56 95 THR A N 1
ATOM 775 C CA . THR A 1 95 ? 6.445 -6.094 -15.339 1.00 94.56 95 THR A CA 1
ATOM 776 C C . THR A 1 95 ? 7.743 -6.877 -15.541 1.00 94.56 95 THR A C 1
ATOM 778 O O . THR A 1 95 ? 7.815 -7.752 -16.399 1.00 94.56 95 THR A O 1
ATOM 781 N N . LYS A 1 96 ? 8.762 -6.598 -14.721 1.00 94.81 96 LYS A N 1
ATOM 782 C CA . LYS 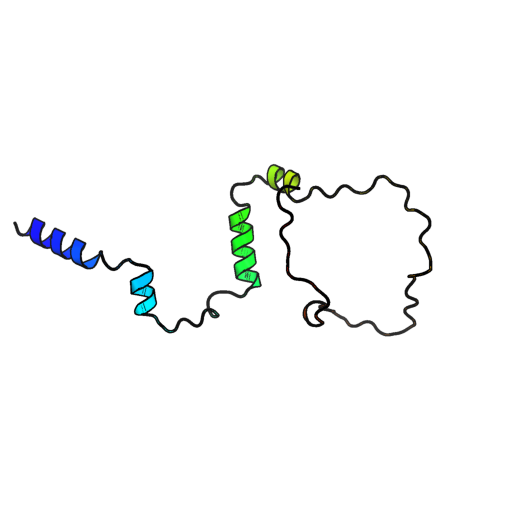A 1 96 ? 10.067 -7.268 -14.743 1.00 94.81 96 LYS A CA 1
ATOM 783 C C . LYS A 1 96 ? 10.168 -8.435 -13.755 1.00 94.81 96 LYS A C 1
ATOM 785 O O . LYS A 1 96 ? 11.241 -9.015 -13.630 1.00 94.81 96 LYS A O 1
ATOM 790 N N . GLY A 1 97 ? 9.099 -8.751 -13.016 1.00 93.38 97 GLY A N 1
ATOM 791 C CA . GLY A 1 97 ? 9.097 -9.826 -12.016 1.00 93.38 97 GLY A CA 1
ATOM 792 C C . GLY A 1 97 ? 9.965 -9.549 -10.782 1.00 93.38 97 GLY A C 1
ATOM 793 O O . GLY A 1 97 ? 10.267 -10.468 -10.028 1.00 93.38 97 GLY A O 1
ATOM 794 N N . ALA A 1 98 ? 10.374 -8.294 -10.562 1.00 95.50 98 ALA A N 1
ATOM 795 C CA . ALA A 1 98 ? 11.227 -7.905 -9.435 1.00 95.50 98 ALA A CA 1
ATOM 796 C C . ALA A 1 98 ? 10.435 -7.567 -8.157 1.00 95.50 98 ALA A C 1
ATOM 798 O O . ALA A 1 98 ? 11.027 -7.303 -7.112 1.00 95.50 98 ALA A O 1
ATOM 799 N N . VAL A 1 99 ? 9.101 -7.548 -8.236 1.00 96.19 99 VAL A N 1
ATOM 800 C CA . VAL A 1 99 ? 8.200 -7.178 -7.139 1.00 96.19 99 VAL A CA 1
ATOM 801 C C . VAL A 1 99 ? 7.437 -8.416 -6.678 1.00 96.19 99 VAL A C 1
ATOM 803 O O . VAL A 1 99 ? 6.785 -9.084 -7.477 1.00 96.19 99 VAL A O 1
ATOM 806 N N . ALA A 1 100 ? 7.534 -8.725 -5.385 1.00 94.88 100 ALA A N 1
ATOM 807 C CA . ALA A 1 100 ? 6.756 -9.788 -4.754 1.00 94.88 100 ALA A CA 1
ATOM 808 C C . ALA A 1 100 ? 5.263 -9.402 -4.646 1.00 94.88 100 ALA A C 1
ATOM 810 O O . ALA A 1 100 ? 4.935 -8.219 -4.753 1.00 94.88 100 ALA A O 1
ATOM 811 N N . PRO A 1 101 ? 4.352 -10.362 -4.390 1.00 93.19 101 PRO A N 1
ATOM 812 C CA . PRO A 1 101 ? 2.945 -10.053 -4.143 1.00 93.19 101 PRO A CA 1
ATOM 813 C C . PRO A 1 101 ? 2.749 -9.052 -2.996 1.00 93.19 101 PRO A C 1
ATOM 815 O O . PRO A 1 101 ? 3.545 -9.018 -2.051 1.00 93.19 101 PRO A O 1
ATOM 818 N N . VAL A 1 102 ? 1.668 -8.269 -3.076 1.00 88.94 102 VAL A N 1
ATOM 819 C CA . VAL A 1 102 ? 1.251 -7.340 -2.014 1.00 88.94 102 VAL A CA 1
ATOM 820 C C . VAL A 1 102 ? 1.015 -8.124 -0.721 1.00 88.94 102 VAL A C 1
ATOM 822 O O . VAL A 1 102 ? 0.418 -9.200 -0.741 1.00 88.94 102 VAL A O 1
ATOM 825 N N . LYS A 1 103 ? 1.527 -7.601 0.396 1.00 90.44 103 LYS A N 1
ATOM 826 C CA . LYS A 1 103 ? 1.431 -8.217 1.726 1.00 90.44 103 LYS A CA 1
ATOM 827 C C . LYS A 1 103 ? 0.537 -7.386 2.636 1.00 90.44 103 LYS A C 1
ATOM 829 O O . LYS A 1 103 ? 0.467 -6.173 2.471 1.00 90.44 103 LYS A O 1
ATOM 834 N N . ASP A 1 104 ? -0.044 -8.046 3.632 1.00 88.81 104 ASP A N 1
ATOM 835 C CA . ASP A 1 104 ? -0.742 -7.412 4.749 1.00 88.81 104 ASP A CA 1
ATOM 836 C C . ASP A 1 104 ? 0.196 -7.329 5.967 1.00 88.81 104 ASP A C 1
ATOM 838 O O . ASP A 1 104 ? 0.819 -8.324 6.350 1.00 88.81 104 ASP A O 1
ATOM 842 N N . GLN A 1 105 ? 0.339 -6.131 6.536 1.00 89.31 105 GLN A N 1
ATOM 843 C CA . GLN A 1 105 ? 1.165 -5.876 7.721 1.00 89.31 105 GLN A CA 1
ATOM 844 C C . GLN A 1 105 ? 0.449 -6.202 9.043 1.00 89.31 105 GLN A C 1
ATOM 846 O O . GLN A 1 105 ? 1.112 -6.312 10.075 1.00 89.31 105 GLN A O 1
ATOM 851 N N . GLY A 1 106 ? -0.879 -6.363 9.025 1.00 86.25 106 GLY A N 1
ATOM 852 C CA . GLY A 1 106 ? -1.697 -6.539 10.221 1.00 86.25 106 GLY A CA 1
ATOM 853 C C . GLY A 1 106 ? -1.636 -5.338 11.173 1.00 86.25 106 GLY A C 1
ATOM 854 O O . GLY A 1 106 ? -1.363 -4.210 10.772 1.00 86.25 106 GLY A O 1
ATOM 855 N N . SER A 1 107 ? -1.875 -5.582 12.460 1.00 79.38 107 SER A N 1
ATOM 856 C CA . SER A 1 107 ? -1.906 -4.558 13.516 1.00 79.38 107 SER A CA 1
ATOM 857 C C . SER A 1 107 ? -0.555 -4.387 14.237 1.00 79.38 107 SER A C 1
ATOM 859 O O . SER A 1 107 ? -0.526 -4.284 15.466 1.00 79.38 107 SER A O 1
ATOM 861 N N . CYS A 1 108 ? 0.557 -4.491 13.500 1.00 76.25 108 CYS A N 1
ATOM 862 C CA . CYS A 1 108 ? 1.923 -4.477 14.042 1.00 76.25 108 CYS A CA 1
ATOM 863 C C . CYS A 1 108 ? 2.404 -3.079 14.458 1.00 76.25 108 CYS A C 1
ATOM 865 O O . CYS A 1 108 ? 2.177 -2.116 13.695 1.00 76.25 108 CYS A O 1
#

InterPro domains:
  IPR038765 Papain-like cysteine peptidase superfamily [SSF54001] (44-108)

Secondary structure (DSSP, 8-state):
-HHHHHHHHHHHHHS---HHHHHHH-TT--TTSS--HHHHHHHHHHHHTTTS-HHHHHHHH---PPP-SPPP---GGG-----SPPPPS---STTTT-SPPP---TT-

Solvent-accessible surface area (backbone atoms only — not comparable to full-atom values): 7398 Å² total; per-residue (Å²): 109,71,67,59,54,53,53,53,54,56,54,65,70,59,69,80,71,44,68,70,59,54,48,66,78,50,81,77,67,70,93,67,80,86,59,54,72,68,57,51,50,52,53,48,54,54,60,75,48,64,87,50,52,73,66,57,45,45,64,41,70,59,65,81,70,80,74,94,60,80,79,67,86,78,71,71,88,76,62,78,80,74,66,93,69,85,75,73,96,73,86,72,51,62,87,69,68,75,53,77,82,90,78,84,77,69,87,102